Protein AF-W6JW56-F1 (afdb_monomer_lite)

InterPro domains:
  IPR003339 ABC/ECF transporter, transmembrane component [PF02361] (3-70)
  IPR003339 ABC/ECF transporter, transmembrane component [cd16914] (3-74)
  IPR051611 Energy-coupling factor transporter component [PTHR34857] (2-104)

Radius of gyration: 22.77 Å; chains: 1; bounding box: 56×24×55 Å

Foldseek 3Di:
DVVVVVVVVCVVVLVVVLVVVVVVCVVVVDDPPDPVCVVVVVVSVVVSVVVVVVVVVVVVVVCVVVPNPPDDPDPPPPVVPPVNVVVVVVVVVVVVVVVVVVVVVVD

Secondary structure (DSSP, 8-state):
-HHHHHHHHHHHHHHHHHHHHHHHHHHTT----SGGGHHHHHHH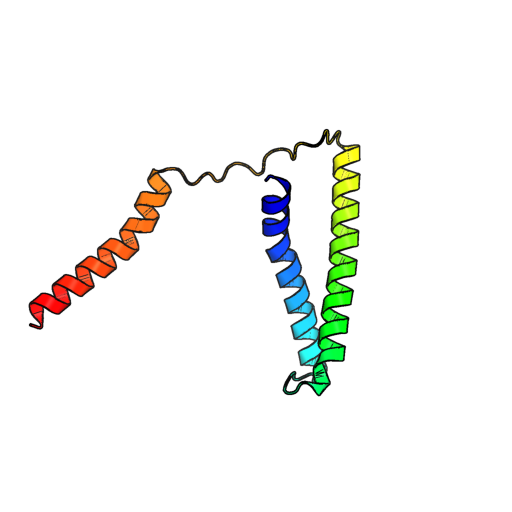HHHHHHHHHHHHHHHHHHHHHTT--S-----------HHHHHHHHHHHHHHHHHHHHHHHHH-

Sequence (107 aa):
MQIASFMVRYLEVVLGELDRMRVARASRGFTARSVRHWPVLAATIGALFIRSYERGERVHLAMLSRGYAGRLPFAAELTATRVQWVRALALPLIAAAGCVAAWMMAS

pLDDT: mean 81.44, std 11.75, range [51.22, 94.25]

Organism: NCBI:txid1193182

Structure (mmCIF, N/CA/C/O backbone):
data_AF-W6JW56-F1
#
_entry.id   AF-W6JW56-F1
#
loop_
_atom_site.group_PDB
_atom_site.id
_atom_site.type_symbol
_atom_site.label_atom_id
_atom_site.label_alt_id
_atom_site.label_comp_id
_atom_site.label_asym_id
_atom_site.label_entity_id
_atom_site.label_seq_id
_atom_site.pdbx_PDB_ins_code
_atom_site.Cartn_x
_atom_site.Cartn_y
_atom_site.Cartn_z
_atom_site.occupancy
_atom_site.B_iso_or_equiv
_atom_site.auth_seq_id
_atom_site.auth_comp_id
_atom_site.auth_asym_id
_atom_site.auth_atom_id
_atom_site.pdbx_PDB_model_num
ATOM 1 N N . MET A 1 1 ? 13.711 9.689 -12.299 1.00 52.25 1 MET A N 1
ATOM 2 C CA . MET A 1 1 ? 12.691 9.231 -11.325 1.00 52.25 1 MET A CA 1
ATOM 3 C C . MET A 1 1 ? 12.552 7.697 -11.347 1.00 52.25 1 MET A C 1
ATOM 5 O O . MET A 1 1 ? 11.538 7.193 -11.801 1.00 52.25 1 MET A O 1
ATOM 9 N N . GLN A 1 2 ? 13.557 6.928 -10.898 1.00 58.47 2 GLN A N 1
ATOM 10 C CA . GLN A 1 2 ? 13.499 5.443 -10.900 1.00 58.47 2 GLN A CA 1
ATOM 11 C C . GLN A 1 2 ? 12.856 4.849 -9.637 1.00 58.47 2 GLN A C 1
ATOM 13 O O . GLN A 1 2 ? 12.242 3.790 -9.688 1.00 58.47 2 GLN A O 1
ATOM 18 N N . ILE A 1 3 ? 12.967 5.537 -8.499 1.00 62.00 3 ILE A N 1
ATOM 19 C CA . ILE A 1 3 ? 12.408 5.056 -7.228 1.00 62.00 3 ILE A CA 1
ATOM 20 C C . ILE A 1 3 ? 10.873 5.130 -7.256 1.00 62.00 3 ILE A C 1
ATOM 22 O O . ILE A 1 3 ? 10.201 4.203 -6.820 1.00 62.00 3 ILE A O 1
ATOM 26 N N . ALA A 1 4 ? 10.304 6.184 -7.850 1.00 58.94 4 ALA A N 1
ATOM 27 C CA . ALA A 1 4 ? 8.855 6.363 -7.948 1.00 58.94 4 ALA A CA 1
ATOM 28 C C . ALA A 1 4 ? 8.157 5.242 -8.744 1.00 58.94 4 ALA A C 1
ATOM 30 O O . ALA A 1 4 ? 7.110 4.762 -8.322 1.00 58.94 4 ALA A O 1
ATOM 31 N N . SER A 1 5 ? 8.741 4.767 -9.852 1.00 65.00 5 SER A N 1
ATOM 32 C CA . SER A 1 5 ? 8.148 3.682 -10.652 1.00 65.00 5 SER A CA 1
ATOM 33 C C . SER A 1 5 ? 8.171 2.334 -9.926 1.00 65.00 5 SER A C 1
ATOM 35 O O . SER A 1 5 ? 7.208 1.571 -10.004 1.00 65.00 5 SER A O 1
ATOM 37 N N . PHE A 1 6 ? 9.223 2.059 -9.151 1.00 66.25 6 PHE A N 1
ATOM 38 C CA . PHE A 1 6 ? 9.262 0.905 -8.253 1.00 66.25 6 PHE A CA 1
ATOM 39 C C . PHE A 1 6 ? 8.174 0.986 -7.169 1.00 66.25 6 PHE A C 1
ATOM 41 O O . PHE A 1 6 ? 7.471 0.002 -6.931 1.00 66.25 6 PHE A O 1
ATOM 48 N N . MET A 1 7 ? 7.991 2.165 -6.561 1.00 71.25 7 MET A N 1
ATOM 49 C CA . MET A 1 7 ? 6.958 2.394 -5.542 1.00 71.25 7 MET A CA 1
ATOM 50 C C . MET A 1 7 ? 5.547 2.182 -6.106 1.00 71.25 7 MET A C 1
ATOM 52 O O . MET A 1 7 ? 4.718 1.566 -5.443 1.00 71.25 7 MET A O 1
ATOM 56 N N . VAL A 1 8 ? 5.293 2.593 -7.355 1.00 69.38 8 VAL A N 1
ATOM 57 C CA . VAL A 1 8 ? 4.014 2.341 -8.045 1.00 69.38 8 VAL A CA 1
ATOM 58 C C . VAL A 1 8 ? 3.769 0.844 -8.258 1.00 69.38 8 VAL A C 1
ATOM 60 O O . VAL A 1 8 ? 2.659 0.380 -8.023 1.00 69.38 8 VAL A O 1
ATOM 63 N N . ARG A 1 9 ? 4.787 0.045 -8.609 1.00 72.81 9 ARG A N 1
ATOM 64 C CA . ARG A 1 9 ? 4.618 -1.419 -8.729 1.00 72.81 9 ARG A CA 1
ATOM 65 C C . ARG A 1 9 ? 4.323 -2.089 -7.383 1.00 72.81 9 ARG A C 1
ATOM 67 O O . ARG A 1 9 ? 3.625 -3.094 -7.322 1.00 72.81 9 ARG A O 1
ATOM 74 N N . TYR A 1 10 ? 4.850 -1.532 -6.296 1.00 74.56 10 TYR A N 1
ATOM 75 C CA . TYR A 1 10 ? 4.539 -1.984 -4.939 1.00 74.56 10 TYR A CA 1
ATOM 76 C C . TYR A 1 10 ? 3.178 -1.500 -4.436 1.00 74.56 10 TYR A C 1
ATOM 78 O O . TYR A 1 10 ? 2.636 -2.096 -3.504 1.00 74.56 10 TYR A O 1
ATOM 86 N N . LEU A 1 11 ? 2.595 -0.478 -5.064 1.00 80.88 11 LEU A N 1
ATOM 87 C CA . LEU A 1 11 ? 1.291 0.048 -4.685 1.00 80.88 11 LEU A CA 1
ATOM 88 C C . LEU A 1 11 ? 0.201 -1.017 -4.810 1.00 80.88 11 LEU A C 1
ATOM 90 O O . LEU A 1 11 ? -0.609 -1.143 -3.903 1.00 80.88 11 LEU A O 1
ATOM 94 N N . GLU A 1 12 ? 0.220 -1.843 -5.858 1.00 82.31 12 GLU A N 1
ATOM 95 C CA . GLU A 1 12 ? -0.738 -2.950 -6.017 1.00 82.31 12 GLU A CA 1
ATOM 96 C C . GLU A 1 12 ? -0.665 -3.949 -4.855 1.00 82.31 12 GLU A C 1
ATOM 98 O O . GLU A 1 12 ? -1.685 -4.426 -4.356 1.00 82.31 12 GLU A O 1
ATOM 103 N N . VAL A 1 13 ? 0.544 -4.218 -4.358 1.00 85.38 13 VAL A N 1
ATOM 104 C CA . VAL A 1 13 ? 0.760 -5.105 -3.209 1.00 85.38 13 VAL A CA 1
ATOM 105 C C . VAL A 1 13 ? 0.193 -4.488 -1.930 1.00 85.38 13 VAL A C 1
ATOM 107 O O . VAL A 1 13 ? -0.484 -5.176 -1.163 1.00 85.38 13 VAL A O 1
ATOM 110 N N . VAL A 1 14 ? 0.442 -3.194 -1.715 1.00 86.69 14 VAL A N 1
ATOM 111 C CA . VAL A 1 14 ? -0.066 -2.434 -0.563 1.00 86.69 14 VAL A CA 1
ATOM 112 C C . VAL A 1 14 ? -1.592 -2.331 -0.609 1.00 86.69 14 VAL A C 1
ATOM 114 O O . VAL A 1 14 ? -2.251 -2.543 0.408 1.00 86.69 14 VAL A O 1
ATOM 117 N N . LEU A 1 15 ? -2.168 -2.077 -1.786 1.00 89.25 15 LEU A N 1
ATOM 118 C CA . LEU A 1 15 ? -3.614 -2.036 -2.001 1.00 89.25 15 LEU A CA 1
ATOM 119 C C . LEU A 1 15 ? -4.259 -3.398 -1.728 1.00 89.25 15 LEU A C 1
ATOM 121 O O . LEU A 1 15 ? -5.277 -3.458 -1.043 1.00 89.25 15 LEU A O 1
ATOM 125 N N . GLY A 1 16 ? -3.641 -4.494 -2.175 1.00 90.69 16 GLY A N 1
ATOM 126 C CA . GLY A 1 16 ? -4.112 -5.842 -1.856 1.00 90.69 16 GLY A CA 1
ATOM 127 C C . GLY A 1 16 ? -4.062 -6.159 -0.357 1.00 90.69 16 GLY A C 1
ATOM 128 O O . GLY A 1 16 ? -4.934 -6.850 0.165 1.00 90.69 16 GLY A O 1
ATOM 129 N N . GLU A 1 17 ? -3.070 -5.646 0.375 1.00 90.44 17 GLU A N 1
ATOM 130 C CA . GLU A 1 17 ? -3.010 -5.806 1.832 1.00 90.44 17 GLU A CA 1
ATOM 131 C C . GLU A 1 17 ? -4.056 -4.954 2.559 1.00 90.44 17 GLU A C 1
ATOM 133 O O . GLU A 1 17 ? -4.728 -5.449 3.468 1.00 90.44 17 GLU A O 1
ATOM 138 N N . LEU A 1 18 ? -4.264 -3.715 2.110 1.00 93.06 18 LEU A N 1
ATOM 139 C CA . LEU A 1 18 ? -5.339 -2.859 2.602 1.00 93.06 18 LEU A CA 1
ATOM 140 C C . LEU A 1 18 ? -6.712 -3.512 2.3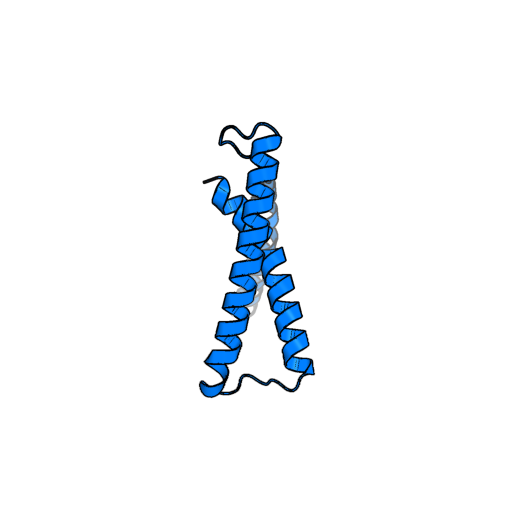98 1.00 93.06 18 LEU A C 1
ATOM 142 O O . LEU A 1 18 ? -7.552 -3.454 3.301 1.00 93.06 18 LEU A O 1
ATOM 146 N N . ASP A 1 19 ? -6.932 -4.156 1.251 1.00 93.75 19 ASP A N 1
ATOM 147 C CA . ASP A 1 19 ? -8.179 -4.858 0.958 1.00 93.75 19 ASP A CA 1
ATOM 148 C C . ASP A 1 19 ? -8.384 -6.064 1.887 1.00 93.75 19 ASP A C 1
ATOM 150 O O . ASP A 1 19 ? -9.424 -6.177 2.535 1.00 93.75 19 ASP A O 1
ATOM 154 N N . ARG A 1 20 ? -7.347 -6.883 2.117 1.00 92.75 20 ARG A N 1
ATOM 155 C CA . ARG A 1 20 ? -7.403 -7.964 3.124 1.00 92.75 20 ARG A CA 1
ATOM 156 C C . ARG A 1 20 ? -7.729 -7.439 4.524 1.00 92.75 20 ARG A C 1
ATOM 158 O O . ARG A 1 20 ? -8.557 -8.017 5.229 1.00 92.75 20 ARG A O 1
ATOM 165 N N . MET A 1 21 ? -7.121 -6.325 4.935 1.00 93.50 21 MET A N 1
ATOM 166 C CA . MET A 1 21 ? -7.423 -5.676 6.219 1.00 93.50 21 MET A CA 1
ATOM 167 C C . MET A 1 21 ? -8.846 -5.098 6.260 1.00 93.50 21 MET A C 1
ATOM 169 O O . MET A 1 21 ? -9.470 -5.050 7.324 1.00 93.50 21 MET A O 1
ATOM 173 N N . ARG A 1 22 ? -9.380 -4.631 5.127 1.00 91.56 22 ARG A N 1
ATOM 174 C CA . ARG A 1 22 ? -10.770 -4.175 4.996 1.00 91.56 22 ARG A CA 1
ATOM 175 C C . ARG A 1 22 ? -11.743 -5.341 5.139 1.00 91.56 22 ARG A C 1
ATOM 177 O O . ARG A 1 22 ? -12.649 -5.232 5.962 1.00 91.56 22 ARG A O 1
ATOM 184 N N . VAL A 1 23 ? -11.527 -6.442 4.419 1.00 93.81 23 VAL A N 1
ATOM 185 C CA . VAL A 1 23 ? -12.354 -7.657 4.503 1.00 93.81 23 VAL A CA 1
ATOM 186 C C . VAL A 1 23 ? -12.364 -8.194 5.932 1.00 93.81 23 VAL A C 1
ATOM 188 O O . VAL A 1 23 ? -13.432 -8.362 6.509 1.00 93.81 23 VAL A O 1
ATOM 191 N N . ALA A 1 24 ? -11.196 -8.337 6.566 1.00 92.81 24 ALA A N 1
ATOM 192 C CA . ALA A 1 24 ? -11.103 -8.805 7.950 1.00 92.81 24 ALA A CA 1
ATOM 193 C C . ALA A 1 24 ? -11.860 -7.909 8.949 1.00 92.81 24 ALA A C 1
ATOM 195 O O . ALA A 1 24 ? -12.445 -8.404 9.912 1.00 92.81 24 ALA A O 1
ATOM 196 N N . ARG A 1 25 ? -11.868 -6.584 8.738 1.00 90.56 25 ARG A N 1
ATOM 197 C CA . ARG A 1 25 ? -12.664 -5.657 9.560 1.00 90.56 25 ARG A CA 1
ATOM 198 C C . ARG A 1 25 ? -14.159 -5.812 9.296 1.00 90.56 25 ARG A C 1
ATOM 200 O O . ARG A 1 25 ? -14.921 -5.864 10.257 1.00 90.56 25 ARG A O 1
ATOM 207 N N . ALA A 1 26 ? -14.569 -5.929 8.035 1.00 91.75 26 ALA A N 1
ATOM 208 C CA . ALA A 1 26 ? -15.966 -6.156 7.675 1.00 91.75 26 ALA A CA 1
ATOM 209 C C . ALA A 1 26 ? -16.507 -7.456 8.302 1.00 91.75 26 ALA A C 1
ATOM 211 O O . ALA A 1 26 ? -17.588 -7.437 8.885 1.00 91.75 26 ALA A O 1
ATOM 212 N N . SER A 1 27 ? -15.719 -8.539 8.306 1.00 92.44 27 SER A N 1
ATOM 213 C CA . SER A 1 27 ? -16.073 -9.805 8.972 1.00 92.44 27 SER A CA 1
ATOM 214 C C . SER A 1 27 ? -16.266 -9.670 10.485 1.00 92.44 27 SER A C 1
ATOM 216 O O . SER A 1 27 ? -17.018 -10.434 11.077 1.00 92.44 27 SER A O 1
ATOM 218 N N . ARG A 1 28 ? -15.621 -8.687 11.126 1.00 90.88 28 ARG A N 1
ATOM 219 C CA . ARG A 1 28 ? -15.799 -8.371 12.555 1.00 90.88 28 ARG A CA 1
ATOM 220 C C . ARG A 1 28 ? -17.000 -7.449 12.821 1.00 90.88 28 ARG A C 1
ATOM 222 O O . ARG A 1 28 ? -17.116 -6.907 13.914 1.00 90.88 28 ARG A O 1
ATOM 229 N N . GLY A 1 29 ? -17.867 -7.229 11.829 1.00 88.75 29 GLY A N 1
ATOM 230 C CA . GLY A 1 29 ? -19.052 -6.372 11.941 1.00 88.75 29 GLY A CA 1
ATOM 231 C C . GLY A 1 29 ? -18.766 -4.873 11.810 1.00 88.75 29 GLY A C 1
ATOM 232 O O . GLY A 1 29 ? -19.627 -4.048 12.114 1.00 88.75 29 GLY A O 1
ATOM 233 N N . PHE A 1 30 ? -17.567 -4.481 11.367 1.00 86.25 30 PHE A N 1
ATOM 234 C CA . PHE A 1 30 ? -17.225 -3.069 11.214 1.00 86.25 30 PHE A CA 1
ATOM 235 C C . PHE A 1 30 ? -17.815 -2.484 9.922 1.00 86.25 30 PHE A C 1
ATOM 237 O O . PHE A 1 30 ? -17.408 -2.847 8.819 1.00 86.25 30 PHE A O 1
ATOM 244 N N . THR A 1 31 ? -18.714 -1.506 10.061 1.00 81.56 31 THR A N 1
ATOM 245 C CA . THR A 1 31 ? -19.222 -0.685 8.949 1.00 81.56 31 THR A CA 1
ATOM 246 C C . THR A 1 31 ? -18.806 0.771 9.143 1.00 81.56 31 THR A C 1
ATOM 248 O O . THR A 1 31 ? -19.222 1.395 10.118 1.00 81.56 31 THR A O 1
ATOM 251 N N . ALA A 1 32 ? -18.026 1.342 8.225 1.00 76.12 32 ALA A N 1
ATOM 252 C CA . ALA A 1 32 ? -17.635 2.750 8.293 1.00 76.12 32 ALA A CA 1
ATOM 253 C C . ALA A 1 32 ? -18.781 3.654 7.798 1.00 76.12 32 ALA A C 1
ATOM 255 O O . ALA A 1 32 ? -18.849 3.972 6.616 1.00 76.12 32 ALA A O 1
ATOM 256 N N . ARG A 1 33 ? -19.703 4.037 8.692 1.00 79.62 33 ARG A N 1
ATOM 257 C CA . ARG A 1 33 ? -20.868 4.888 8.352 1.00 79.62 33 ARG A CA 1
ATOM 258 C C . ARG A 1 33 ? -20.785 6.334 8.859 1.00 79.62 33 ARG A C 1
ATOM 260 O O . ARG A 1 33 ? -21.634 7.145 8.524 1.00 79.62 33 ARG A O 1
ATOM 267 N N . SER A 1 34 ? -19.790 6.663 9.679 1.00 84.56 34 SER A N 1
ATOM 268 C CA . SER A 1 34 ? -19.690 7.938 10.400 1.00 84.56 34 SER A CA 1
ATOM 269 C C . SER A 1 34 ? -18.239 8.291 10.746 1.00 84.56 34 SER A C 1
ATOM 271 O O . SER A 1 34 ? -17.380 7.413 10.861 1.00 84.56 34 SER A O 1
ATOM 273 N N . VAL A 1 35 ? -17.988 9.581 10.985 1.00 86.69 35 VAL A N 1
ATOM 274 C CA . VAL A 1 35 ? -16.727 10.152 11.496 1.00 86.69 35 VAL A CA 1
ATOM 275 C C . VAL A 1 35 ? -16.235 9.475 12.779 1.00 86.69 35 VAL A C 1
ATOM 277 O O . VAL A 1 35 ? -15.032 9.375 13.001 1.00 86.69 35 VAL A O 1
ATOM 280 N N . ARG A 1 36 ? -17.137 8.893 13.581 1.00 85.75 36 ARG A N 1
ATOM 281 C CA . ARG A 1 36 ? -16.784 8.120 14.788 1.00 85.75 36 ARG A CA 1
ATOM 282 C C . ARG A 1 36 ? -15.876 6.913 14.505 1.00 85.75 36 ARG A C 1
ATOM 284 O O . ARG A 1 36 ? -15.217 6.413 15.410 1.00 85.75 36 ARG A O 1
ATOM 291 N N . HIS A 1 37 ? -15.816 6.449 13.257 1.00 87.44 37 HIS A N 1
ATOM 292 C CA . HIS A 1 37 ? -14.979 5.322 12.842 1.00 87.44 37 HIS A CA 1
ATOM 293 C C . HIS A 1 37 ? -13.573 5.724 12.369 1.00 87.44 37 HIS A C 1
ATOM 295 O O . HIS A 1 37 ? -12.752 4.843 12.103 1.00 87.44 37 HIS A O 1
ATOM 301 N N . TRP A 1 38 ? -13.266 7.023 12.282 1.00 90.69 38 TRP A N 1
ATOM 302 C CA . TRP A 1 38 ? -11.953 7.522 11.859 1.00 90.69 38 TRP A CA 1
ATOM 303 C C . TRP A 1 38 ? -10.773 6.966 12.667 1.00 90.69 38 TRP A C 1
ATOM 305 O O . TRP A 1 38 ? -9.790 6.593 12.029 1.00 90.69 38 TRP A O 1
ATOM 315 N N . PRO A 1 39 ? -10.844 6.797 14.004 1.00 91.81 39 PRO A N 1
ATOM 316 C CA . PRO A 1 39 ? -9.737 6.208 14.762 1.00 91.81 39 PRO A CA 1
ATOM 317 C C . PRO A 1 39 ? -9.365 4.793 14.291 1.00 91.81 39 PRO A C 1
ATOM 319 O O . PRO A 1 39 ? -8.191 4.448 14.193 1.00 91.81 39 PRO A O 1
ATOM 322 N N . VAL A 1 40 ? -10.359 3.981 13.916 1.00 89.06 40 VAL A N 1
ATOM 323 C CA . VAL A 1 40 ? -10.143 2.611 13.416 1.00 89.06 40 VAL A CA 1
ATOM 324 C C . VAL A 1 40 ? -9.524 2.621 12.017 1.00 89.06 40 VAL A C 1
ATOM 326 O O . VAL A 1 40 ? -8.675 1.785 11.690 1.00 89.06 40 VAL A O 1
ATOM 329 N N . LEU A 1 41 ? -9.933 3.573 11.175 1.00 90.06 41 LEU A N 1
ATOM 330 C CA . LEU A 1 41 ? -9.327 3.776 9.861 1.00 90.06 41 LEU A CA 1
ATOM 331 C C . LEU A 1 41 ? -7.876 4.253 9.999 1.00 90.06 41 LEU A C 1
ATOM 333 O O . LEU A 1 41 ? -6.996 3.673 9.367 1.00 90.06 41 LEU A O 1
ATOM 337 N N . ALA A 1 42 ? -7.617 5.220 10.880 1.00 91.00 42 ALA A N 1
ATOM 338 C CA . ALA A 1 42 ? -6.282 5.728 11.173 1.00 91.00 42 ALA A CA 1
ATOM 339 C C . ALA A 1 42 ? -5.352 4.621 11.690 1.00 91.00 42 ALA A C 1
ATOM 341 O O . ALA A 1 42 ? -4.244 4.474 11.184 1.00 91.00 42 ALA A O 1
ATOM 342 N N . ALA A 1 43 ? -5.824 3.766 12.604 1.00 91.38 43 ALA A N 1
ATOM 343 C CA . ALA A 1 43 ? -5.057 2.613 13.082 1.00 91.38 43 ALA A CA 1
ATOM 344 C C . ALA A 1 43 ? -4.704 1.628 11.953 1.00 91.38 43 ALA A C 1
ATOM 346 O O . ALA A 1 43 ? -3.609 1.072 11.919 1.00 91.38 43 ALA A O 1
ATOM 347 N N . THR A 1 44 ? -5.613 1.438 10.994 1.00 92.00 44 THR A N 1
ATOM 348 C CA . THR A 1 44 ? -5.362 0.580 9.824 1.00 92.00 44 THR A CA 1
ATOM 349 C C . THR A 1 44 ? -4.296 1.187 8.917 1.00 92.00 44 THR A C 1
ATOM 351 O O . THR A 1 44 ? -3.395 0.477 8.481 1.00 92.00 44 THR A O 1
ATOM 354 N N . ILE A 1 45 ? -4.377 2.493 8.661 1.00 93.00 45 ILE A N 1
ATOM 355 C CA . ILE A 1 45 ? -3.384 3.218 7.862 1.00 93.00 45 ILE A CA 1
ATOM 356 C C . ILE A 1 45 ? -2.015 3.170 8.551 1.00 93.00 45 ILE A C 1
ATOM 358 O O . ILE A 1 45 ? -1.025 2.860 7.897 1.00 93.00 45 ILE A O 1
ATOM 362 N N . GLY A 1 46 ? -1.959 3.393 9.867 1.00 94.25 46 GLY A N 1
ATOM 363 C CA . GLY A 1 46 ? -0.720 3.312 10.643 1.00 94.25 46 GLY A CA 1
ATOM 364 C C . GLY A 1 46 ? -0.084 1.922 10.591 1.00 94.25 46 GLY A C 1
ATOM 365 O O . GLY A 1 46 ? 1.103 1.794 10.302 1.00 94.25 46 GLY A O 1
ATOM 366 N N . ALA A 1 47 ? -0.878 0.865 10.778 1.00 92.81 47 ALA A N 1
ATOM 367 C CA . ALA A 1 47 ? -0.386 -0.508 10.670 1.00 92.81 47 ALA A CA 1
ATOM 368 C C . ALA A 1 47 ? 0.133 -0.838 9.258 1.00 92.81 47 ALA A C 1
ATOM 370 O O . ALA A 1 47 ? 1.168 -1.489 9.116 1.00 92.81 47 ALA A O 1
ATOM 371 N N . LEU A 1 48 ? -0.559 -0.372 8.214 1.00 91.56 48 LEU A N 1
ATOM 372 C CA . LEU A 1 48 ? -0.127 -0.547 6.828 1.00 91.56 48 LEU A CA 1
ATOM 373 C C . LEU A 1 48 ? 1.181 0.205 6.541 1.00 91.56 48 LEU A C 1
ATOM 375 O O . LEU A 1 48 ? 2.058 -0.332 5.864 1.00 91.56 48 LEU A O 1
ATOM 379 N N . PHE A 1 49 ? 1.322 1.423 7.072 1.00 90.75 49 PHE A N 1
ATOM 380 C CA . PHE A 1 49 ? 2.520 2.246 6.925 1.00 90.75 49 PHE A CA 1
ATOM 381 C C . PHE A 1 49 ? 3.749 1.557 7.521 1.00 90.75 49 PHE A C 1
ATOM 383 O O . PHE A 1 49 ? 4.743 1.393 6.817 1.00 90.75 49 PHE A O 1
ATOM 390 N N . ILE A 1 50 ? 3.654 1.074 8.765 1.00 93.00 50 ILE A N 1
ATOM 391 C CA . ILE A 1 50 ? 4.756 0.378 9.448 1.00 93.00 50 ILE A CA 1
ATOM 392 C C . ILE A 1 50 ? 5.203 -0.847 8.639 1.00 93.00 50 ILE A C 1
ATOM 394 O O . ILE A 1 50 ? 6.372 -0.958 8.279 1.00 93.00 50 ILE A O 1
ATOM 398 N N . ARG A 1 51 ? 4.264 -1.722 8.252 1.00 89.38 51 ARG A N 1
ATOM 399 C CA . ARG A 1 51 ? 4.582 -2.934 7.470 1.00 89.38 51 ARG A CA 1
ATOM 400 C C . ARG A 1 51 ? 5.221 -2.621 6.121 1.00 89.38 51 ARG A C 1
ATOM 402 O O . ARG A 1 51 ? 6.130 -3.326 5.680 1.00 89.38 51 ARG A O 1
ATOM 409 N N . SER A 1 52 ? 4.726 -1.581 5.450 1.00 86.75 52 SER A N 1
ATOM 410 C CA . SER A 1 52 ? 5.246 -1.156 4.149 1.00 86.75 52 SER A CA 1
ATOM 411 C C . SER A 1 52 ? 6.652 -0.574 4.280 1.00 86.75 52 SER A C 1
ATOM 413 O O . SER A 1 52 ? 7.510 -0.885 3.454 1.00 86.75 52 SER A O 1
ATOM 415 N N . TYR A 1 53 ? 6.905 0.203 5.337 1.00 88.81 53 TYR A N 1
ATOM 416 C CA . TYR A 1 53 ? 8.220 0.753 5.655 1.00 88.81 53 TYR A CA 1
ATOM 417 C C . TYR A 1 53 ? 9.234 -0.357 5.958 1.00 88.81 53 TYR A C 1
ATOM 419 O O . TYR A 1 53 ? 10.248 -0.453 5.273 1.00 88.81 53 TYR A O 1
ATOM 427 N N . GLU A 1 54 ? 8.917 -1.270 6.880 1.00 91.19 54 GLU A N 1
ATOM 428 C CA . GLU A 1 54 ? 9.786 -2.403 7.241 1.00 91.19 54 GLU A CA 1
ATOM 429 C C . GLU A 1 54 ? 10.097 -3.307 6.040 1.00 91.19 54 GLU A C 1
ATOM 431 O O . GLU A 1 54 ? 11.188 -3.870 5.912 1.00 91.19 54 GLU A O 1
ATOM 436 N N . ARG A 1 55 ? 9.126 -3.496 5.137 1.00 87.69 55 ARG A N 1
ATOM 437 C CA . ARG A 1 55 ? 9.350 -4.236 3.891 1.00 87.69 55 ARG A CA 1
ATOM 438 C C . ARG A 1 55 ? 10.251 -3.460 2.934 1.00 87.69 55 ARG A C 1
ATOM 440 O O . ARG A 1 55 ? 11.132 -4.071 2.332 1.00 87.69 55 ARG A O 1
ATOM 447 N N . GLY A 1 56 ? 10.031 -2.156 2.786 1.00 84.56 56 GLY A N 1
ATOM 448 C CA . GLY A 1 56 ? 10.853 -1.278 1.955 1.00 84.56 56 GLY A CA 1
ATOM 449 C C . GLY A 1 56 ? 12.307 -1.251 2.418 1.00 84.56 56 GLY A C 1
ATOM 450 O O . GLY A 1 56 ? 13.209 -1.424 1.603 1.00 84.56 56 GLY A O 1
ATOM 451 N N . GLU A 1 57 ? 12.528 -1.146 3.726 1.00 87.00 57 GLU A N 1
ATOM 452 C CA . GLU A 1 57 ? 13.849 -1.197 4.349 1.00 87.00 57 GLU A CA 1
ATOM 453 C C . GLU A 1 57 ? 14.540 -2.541 4.098 1.00 87.00 57 GLU A C 1
ATOM 455 O O . GLU A 1 57 ? 15.665 -2.569 3.605 1.00 87.00 57 GLU A O 1
ATOM 460 N N . ARG A 1 58 ? 13.848 -3.670 4.309 1.00 89.88 58 ARG A N 1
ATOM 461 C CA . ARG A 1 58 ? 14.409 -5.001 4.005 1.00 89.88 58 ARG A CA 1
ATOM 462 C C . ARG A 1 58 ? 14.797 -5.161 2.539 1.00 89.88 58 ARG A C 1
ATOM 464 O O . ARG A 1 58 ? 15.833 -5.753 2.241 1.00 89.88 58 ARG A O 1
ATOM 471 N N . VAL A 1 59 ? 13.985 -4.640 1.620 1.00 86.06 59 VAL A N 1
ATOM 472 C CA . VAL A 1 59 ? 14.322 -4.650 0.191 1.00 86.06 59 VAL A CA 1
ATOM 473 C C . VAL A 1 59 ? 15.524 -3.753 -0.082 1.00 86.06 59 VAL A C 1
ATOM 475 O O . VAL A 1 59 ? 16.428 -4.174 -0.795 1.00 86.06 59 VAL A O 1
ATOM 478 N N . HIS A 1 60 ? 15.576 -2.559 0.507 1.00 85.00 60 HIS A N 1
ATOM 479 C CA . HIS A 1 60 ? 16.696 -1.640 0.344 1.00 85.00 60 HIS A CA 1
ATOM 480 C C . HIS A 1 60 ? 18.014 -2.246 0.845 1.00 85.00 60 HIS A C 1
ATOM 482 O O . HIS A 1 60 ? 19.011 -2.229 0.127 1.00 85.00 60 HIS A O 1
ATOM 488 N N . LEU A 1 61 ? 18.008 -2.879 2.018 1.00 89.31 61 LEU A N 1
ATOM 489 C CA . LEU A 1 61 ? 19.170 -3.586 2.557 1.00 89.31 61 LEU A CA 1
ATOM 490 C C . LEU A 1 61 ? 19.592 -4.765 1.663 1.00 89.31 61 LEU A C 1
ATOM 492 O O . LEU A 1 61 ? 20.781 -4.954 1.408 1.00 89.31 61 LEU A O 1
ATOM 496 N N . ALA A 1 62 ? 18.634 -5.520 1.115 1.00 87.75 62 ALA A N 1
ATOM 497 C CA . ALA A 1 62 ? 18.918 -6.583 0.148 1.00 87.75 62 ALA A CA 1
ATOM 498 C C . ALA A 1 62 ? 19.451 -6.050 -1.195 1.00 87.75 62 ALA A C 1
ATOM 500 O O . ALA A 1 62 ? 20.189 -6.742 -1.895 1.00 87.75 62 ALA A O 1
ATOM 501 N N . MET A 1 63 ? 19.078 -4.830 -1.581 1.00 85.88 63 MET A N 1
ATOM 502 C CA . MET A 1 63 ? 19.660 -4.157 -2.738 1.00 85.88 63 MET A CA 1
ATOM 503 C C . MET A 1 63 ? 21.115 -3.785 -2.447 1.00 85.88 63 MET A C 1
ATOM 505 O O . MET A 1 63 ? 21.986 -4.097 -3.259 1.00 85.88 63 MET A O 1
ATOM 509 N N . LEU A 1 64 ? 21.395 -3.190 -1.282 1.00 87.94 64 LEU A N 1
ATOM 510 C CA . LEU A 1 64 ? 22.757 -2.839 -0.867 1.00 87.94 64 LEU A CA 1
ATOM 511 C C . LEU A 1 64 ? 23.682 -4.064 -0.854 1.00 87.94 64 LEU A C 1
ATOM 513 O O . LEU A 1 64 ? 24.770 -3.997 -1.422 1.00 87.94 64 LEU A O 1
ATOM 517 N N . SER A 1 65 ? 23.235 -5.208 -0.320 1.00 87.19 65 SER A N 1
ATOM 518 C CA . SER A 1 65 ? 24.046 -6.440 -0.297 1.00 87.19 65 SER A CA 1
ATOM 519 C C . SER A 1 65 ? 24.336 -7.025 -1.684 1.00 87.19 65 SER A C 1
ATOM 521 O O . SER A 1 65 ? 25.335 -7.716 -1.863 1.00 87.19 65 SER A O 1
ATOM 523 N N . ARG A 1 66 ? 23.503 -6.723 -2.687 1.00 85.69 66 ARG A N 1
ATOM 524 C CA . ARG A 1 66 ? 23.692 -7.128 -4.091 1.00 85.69 66 ARG A CA 1
ATOM 525 C C . ARG A 1 66 ? 24.515 -6.125 -4.910 1.00 85.69 66 ARG A C 1
ATOM 527 O O . ARG A 1 66 ? 24.586 -6.262 -6.128 1.00 85.69 66 ARG A O 1
ATOM 534 N N . GLY A 1 67 ? 25.125 -5.125 -4.268 1.00 84.31 67 GLY A N 1
ATOM 535 C CA . GLY A 1 67 ? 25.965 -4.123 -4.933 1.00 84.31 67 GLY A CA 1
ATOM 536 C C . GLY A 1 67 ? 25.188 -2.933 -5.502 1.00 84.31 67 GLY A C 1
ATOM 537 O O . GLY A 1 67 ? 25.611 -2.333 -6.489 1.00 84.31 67 GLY A O 1
ATOM 538 N N . TYR A 1 68 ? 24.038 -2.584 -4.916 1.00 77.31 68 TYR A N 1
ATOM 539 C CA . TYR A 1 68 ? 23.268 -1.414 -5.338 1.00 77.31 68 TYR A CA 1
ATOM 540 C C . TYR A 1 68 ? 24.063 -0.109 -5.175 1.00 77.31 68 TYR A C 1
ATOM 542 O O . TYR A 1 68 ? 24.187 0.428 -4.079 1.00 77.31 68 TYR A O 1
ATOM 550 N N . ALA A 1 69 ? 24.538 0.440 -6.294 1.00 75.06 69 ALA A N 1
ATOM 551 C CA . ALA A 1 69 ? 25.291 1.697 -6.373 1.00 75.06 69 ALA A CA 1
ATOM 552 C C . ALA A 1 69 ? 24.397 2.923 -6.677 1.00 75.06 69 ALA A C 1
ATOM 554 O O . ALA A 1 69 ? 24.809 3.852 -7.369 1.00 75.06 69 ALA A O 1
ATOM 555 N N . GLY A 1 70 ? 23.134 2.907 -6.231 1.00 69.31 70 GLY A N 1
ATOM 556 C CA . GLY A 1 70 ? 22.186 4.011 -6.453 1.00 69.31 70 GLY A CA 1
ATOM 557 C C . GLY A 1 70 ? 21.438 3.984 -7.792 1.00 69.31 70 GLY A C 1
ATOM 558 O O . GLY A 1 70 ? 20.666 4.899 -8.074 1.00 69.31 70 GLY A O 1
ATOM 559 N N . ARG A 1 71 ? 21.620 2.940 -8.612 1.00 64.50 71 ARG A N 1
ATOM 560 C CA . ARG A 1 71 ? 20.825 2.699 -9.830 1.00 64.50 71 ARG A CA 1
ATOM 561 C C . ARG A 1 71 ? 20.030 1.415 -9.667 1.00 64.50 71 ARG A C 1
ATOM 563 O O . ARG A 1 71 ? 20.605 0.355 -9.429 1.00 64.50 71 ARG A O 1
ATOM 570 N N . LEU A 1 72 ? 18.706 1.510 -9.768 1.00 60.88 72 LEU A N 1
ATOM 571 C CA . LEU A 1 72 ? 17.838 0.333 -9.744 1.00 60.88 72 LEU A CA 1
ATOM 572 C C . LEU A 1 72 ? 18.106 -0.462 -11.030 1.00 60.88 72 LEU A C 1
ATOM 574 O O . LEU A 1 72 ? 18.007 0.133 -12.107 1.00 60.88 72 LEU A O 1
ATOM 578 N N . PRO A 1 73 ? 18.462 -1.763 -10.958 1.00 58.16 73 PRO A N 1
ATOM 579 C CA . PRO A 1 73 ? 18.600 -2.581 -12.151 1.00 58.16 73 PRO A CA 1
ATOM 580 C C . PRO A 1 73 ? 17.225 -2.645 -12.808 1.00 58.16 73 PRO A C 1
ATOM 582 O O . PRO A 1 73 ? 16.287 -3.205 -12.245 1.00 58.16 73 PRO A O 1
ATOM 585 N N . PHE A 1 74 ? 17.128 -1.939 -13.934 1.00 55.78 74 PHE A N 1
ATOM 586 C CA . PHE A 1 74 ? 16.059 -1.912 -14.920 1.00 55.78 74 PHE A CA 1
ATOM 587 C C . PHE A 1 74 ? 14.761 -2.605 -14.480 1.00 55.78 74 PHE A C 1
ATOM 589 O O . PHE A 1 74 ? 14.606 -3.823 -14.579 1.00 55.78 74 PHE A O 1
ATOM 596 N N . ALA A 1 75 ? 13.758 -1.801 -14.108 1.00 53.00 75 ALA A N 1
ATOM 597 C CA . ALA A 1 75 ? 12.410 -2.144 -14.533 1.00 53.00 75 ALA A CA 1
ATOM 598 C C . ALA A 1 75 ? 12.515 -2.248 -16.053 1.00 53.00 75 ALA A C 1
ATOM 600 O O . ALA A 1 75 ? 12.768 -1.227 -16.690 1.00 53.00 75 ALA A O 1
ATOM 601 N N . ALA A 1 76 ? 12.474 -3.472 -16.591 1.00 51.22 76 ALA A N 1
ATOM 602 C CA . ALA A 1 76 ? 12.425 -3.703 -18.024 1.00 51.22 76 ALA A CA 1
ATOM 603 C C . ALA A 1 76 ? 11.486 -2.652 -18.601 1.00 51.22 76 ALA A C 1
ATOM 605 O O . ALA A 1 76 ? 10.346 -2.530 -18.141 1.00 51.22 76 ALA A O 1
ATOM 606 N N . GLU A 1 77 ? 12.030 -1.808 -19.472 1.00 52.28 77 GLU A N 1
ATOM 607 C CA . GLU A 1 77 ? 11.281 -0.746 -20.099 1.00 52.28 77 GLU A CA 1
ATOM 608 C C . GLU A 1 77 ? 10.130 -1.410 -20.848 1.00 52.28 77 GLU A C 1
ATOM 610 O O . GLU A 1 77 ? 10.261 -1.851 -21.982 1.00 52.28 77 GLU A O 1
ATOM 615 N N . LEU A 1 78 ? 8.962 -1.467 -20.217 1.00 53.88 78 LEU A N 1
ATOM 616 C CA . LEU A 1 78 ? 7.701 -1.499 -20.932 1.00 53.88 78 LEU A CA 1
ATOM 617 C C . LEU A 1 78 ? 7.483 -0.081 -21.478 1.00 53.88 78 LEU A C 1
ATOM 619 O O . LEU A 1 78 ? 6.476 0.564 -21.196 1.00 53.88 78 LEU A O 1
ATOM 623 N N . THR A 1 79 ? 8.471 0.463 -22.194 1.00 58.09 79 THR A N 1
ATOM 624 C CA . THR A 1 79 ? 8.278 1.631 -23.036 1.00 58.09 79 THR A CA 1
ATOM 625 C C . THR A 1 79 ? 7.336 1.157 -24.122 1.00 58.09 79 THR A C 1
ATOM 627 O O . THR A 1 79 ? 7.715 0.421 -25.032 1.00 58.09 79 THR A O 1
ATOM 630 N N . ALA A 1 80 ? 6.058 1.501 -23.958 1.00 59.47 80 ALA A N 1
ATOM 631 C CA . ALA A 1 80 ? 5.039 1.158 -24.925 1.00 59.47 80 ALA A CA 1
ATOM 632 C C . ALA A 1 80 ? 5.504 1.684 -26.286 1.00 59.47 80 ALA A C 1
ATOM 634 O O . ALA A 1 80 ? 5.607 2.896 -26.503 1.00 59.47 80 ALA A O 1
ATOM 635 N N . THR A 1 81 ? 5.870 0.763 -27.175 1.00 69.88 81 THR A N 1
ATOM 636 C CA . THR A 1 81 ? 6.395 1.102 -28.495 1.00 69.88 81 THR A CA 1
ATOM 637 C C . THR A 1 81 ? 5.328 1.919 -29.215 1.00 69.88 81 THR A C 1
ATOM 639 O O . THR A 1 81 ? 4.136 1.714 -28.997 1.00 69.88 81 THR A O 1
ATOM 642 N N . ARG A 1 82 ? 5.717 2.848 -30.093 1.00 65.94 82 ARG A N 1
ATOM 643 C CA . ARG A 1 82 ? 4.786 3.728 -30.833 1.00 65.94 82 ARG A CA 1
ATOM 644 C C . ARG A 1 82 ? 3.605 2.960 -31.467 1.00 65.94 82 ARG A C 1
ATOM 646 O O . ARG A 1 82 ? 2.487 3.455 -31.510 1.00 65.94 82 ARG A O 1
ATOM 653 N N . VAL A 1 83 ? 3.839 1.705 -31.857 1.00 72.88 83 VAL A N 1
ATOM 654 C CA . VAL A 1 83 ? 2.838 0.750 -32.364 1.00 72.88 83 VAL A CA 1
ATOM 655 C C . VAL A 1 83 ? 1.782 0.344 -31.320 1.00 72.88 83 VAL A C 1
ATOM 657 O O . VAL A 1 83 ? 0.611 0.207 -31.661 1.00 72.88 83 VAL A O 1
ATOM 660 N N . GLN A 1 84 ? 2.154 0.162 -30.051 1.00 77.38 84 GLN A N 1
ATOM 661 C CA . GLN A 1 84 ? 1.217 -0.158 -28.966 1.00 77.38 84 GLN A CA 1
ATOM 662 C C . GLN A 1 84 ? 0.285 1.019 -28.659 1.00 77.38 84 GLN A C 1
ATOM 664 O O . 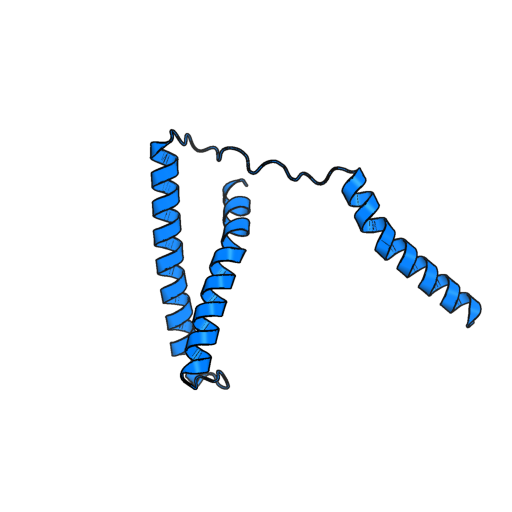GLN A 1 84 ? -0.902 0.798 -28.432 1.00 77.38 84 GLN A O 1
ATOM 669 N N . TRP A 1 85 ? 0.778 2.257 -28.754 1.00 79.62 85 TRP A N 1
ATOM 670 C CA . TRP A 1 85 ? -0.058 3.457 -28.641 1.00 79.62 85 TRP A CA 1
ATOM 671 C C . TRP A 1 85 ? -1.079 3.565 -29.770 1.00 79.62 85 TRP A C 1
ATOM 673 O O . TRP A 1 85 ? -2.256 3.801 -29.511 1.00 79.62 85 TRP A O 1
ATOM 683 N N . VAL A 1 86 ? -0.652 3.325 -31.014 1.00 81.44 86 VAL A N 1
ATOM 684 C CA . VAL A 1 86 ? -1.557 3.327 -32.174 1.00 81.44 86 VAL A CA 1
ATOM 685 C C . VAL A 1 86 ? -2.633 2.248 -32.033 1.00 81.44 86 VAL A C 1
ATOM 687 O O . VAL A 1 86 ? -3.806 2.515 -32.278 1.00 81.44 86 VAL A O 1
ATOM 690 N N . ARG A 1 87 ? -2.269 1.046 -31.567 1.00 79.31 87 ARG A N 1
ATOM 691 C CA . ARG A 1 87 ? -3.236 -0.037 -31.318 1.00 79.31 87 ARG A CA 1
ATOM 692 C C . ARG A 1 87 ? -4.222 0.298 -30.198 1.00 79.31 87 ARG A C 1
ATOM 694 O O . ARG A 1 87 ? -5.405 0.013 -30.345 1.00 79.31 87 ARG A O 1
ATOM 701 N N . ALA A 1 88 ? -3.763 0.923 -29.116 1.00 80.88 88 ALA A N 1
ATOM 702 C CA . ALA A 1 88 ? -4.633 1.350 -28.021 1.00 80.88 88 ALA 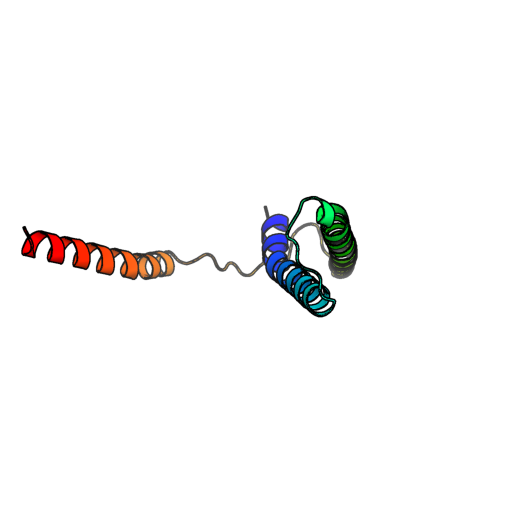A CA 1
ATOM 703 C C . ALA A 1 88 ? -5.616 2.456 -28.449 1.00 80.88 88 ALA A C 1
ATOM 705 O O . ALA A 1 88 ? -6.756 2.459 -27.997 1.00 80.88 88 ALA A O 1
ATOM 706 N N . LEU A 1 89 ? -5.199 3.359 -29.345 1.00 83.44 89 LEU A N 1
ATOM 707 C CA . LEU A 1 89 ? -6.037 4.441 -29.880 1.00 83.44 89 LEU A CA 1
ATOM 708 C C . LEU A 1 89 ? -7.015 3.991 -30.971 1.00 83.44 89 LEU A C 1
ATOM 710 O O . LEU A 1 89 ? -8.038 4.642 -31.169 1.00 83.44 89 LEU A O 1
ATOM 714 N N . ALA A 1 90 ? -6.751 2.875 -31.653 1.00 86.44 90 ALA A N 1
ATOM 715 C CA . ALA A 1 90 ? -7.625 2.379 -32.714 1.00 86.44 90 ALA A CA 1
ATOM 716 C C . ALA A 1 90 ? -9.038 2.039 -32.203 1.00 86.44 90 ALA A C 1
ATOM 718 O O . ALA A 1 90 ? -10.022 2.411 -32.836 1.00 86.44 90 ALA A O 1
ATOM 719 N N . LEU A 1 91 ? -9.151 1.393 -31.037 1.00 80.94 91 LEU A N 1
ATOM 720 C CA . LEU A 1 91 ? -10.440 1.033 -30.429 1.00 80.94 91 LEU A CA 1
ATOM 721 C C . LEU A 1 91 ? -11.352 2.242 -30.136 1.00 80.94 91 LEU A C 1
ATOM 723 O O . LEU A 1 91 ? -12.484 2.247 -30.623 1.00 80.94 91 LEU A O 1
ATOM 727 N N . PRO A 1 92 ? -10.910 3.275 -29.390 1.00 86.38 92 PRO A N 1
ATOM 728 C CA . PRO A 1 92 ? -11.742 4.446 -29.128 1.00 86.38 92 PRO A CA 1
ATOM 729 C C . PRO A 1 92 ? -12.031 5.267 -30.392 1.00 86.38 92 PRO A C 1
ATOM 731 O O . PRO A 1 92 ? -13.114 5.833 -30.494 1.00 86.38 92 PRO A O 1
ATOM 734 N N . LEU A 1 93 ? -11.123 5.299 -31.377 1.00 87.06 93 LEU A N 1
ATOM 735 C CA . LEU A 1 93 ? -11.364 5.994 -32.648 1.00 87.06 93 LEU A CA 1
ATOM 736 C C . LEU A 1 93 ? -12.442 5.312 -33.496 1.00 87.06 93 LEU A C 1
ATOM 738 O O . LEU A 1 93 ? -13.303 5.996 -34.040 1.00 87.06 93 LEU A O 1
ATOM 742 N N . ILE A 1 94 ? -12.433 3.978 -33.578 1.00 87.94 94 ILE A N 1
ATOM 743 C CA . ILE A 1 94 ? -13.472 3.220 -34.292 1.00 87.94 94 ILE A CA 1
ATOM 744 C C . ILE A 1 94 ? -14.826 3.395 -33.597 1.00 87.94 94 ILE A C 1
ATOM 746 O O . ILE A 1 94 ? -15.832 3.633 -34.265 1.00 87.94 94 ILE A O 1
ATOM 750 N N . ALA A 1 95 ? -14.851 3.341 -32.262 1.00 87.56 95 ALA A N 1
ATOM 751 C CA . ALA A 1 95 ? -16.069 3.577 -31.491 1.00 87.56 95 ALA A CA 1
ATOM 752 C C . ALA A 1 95 ? -16.617 5.000 -31.702 1.00 87.56 95 ALA A C 1
ATOM 754 O O . ALA A 1 95 ? -17.806 5.171 -31.962 1.00 87.56 95 ALA A O 1
ATOM 755 N N . ALA A 1 96 ? -15.751 6.018 -31.661 1.00 88.12 96 ALA A N 1
ATOM 756 C CA . ALA A 1 96 ? -16.138 7.404 -31.913 1.00 88.12 96 ALA A CA 1
ATOM 757 C C . ALA A 1 96 ? -16.654 7.611 -33.347 1.00 88.12 96 ALA A C 1
ATOM 759 O O . ALA A 1 96 ? -17.687 8.251 -33.532 1.00 88.12 96 ALA A O 1
ATOM 760 N N . ALA A 1 97 ? -15.991 7.031 -34.353 1.00 89.06 97 ALA A N 1
ATOM 761 C CA . ALA A 1 97 ? -16.431 7.101 -35.746 1.00 89.06 97 ALA A CA 1
ATOM 762 C C . ALA A 1 97 ? -17.807 6.444 -35.950 1.00 89.06 97 ALA A C 1
ATOM 764 O O . ALA A 1 97 ? -18.657 7.003 -36.641 1.00 89.06 97 ALA A O 1
ATOM 765 N N . GLY A 1 98 ? -18.052 5.302 -35.298 1.00 89.69 98 GLY A N 1
ATOM 766 C CA . GLY A 1 98 ? -19.359 4.643 -35.300 1.00 89.69 98 GLY A CA 1
ATOM 767 C C . GLY A 1 98 ? -20.460 5.510 -34.684 1.00 89.69 98 GLY A C 1
ATOM 768 O O . GLY A 1 98 ? -21.526 5.654 -35.277 1.00 89.69 98 GLY A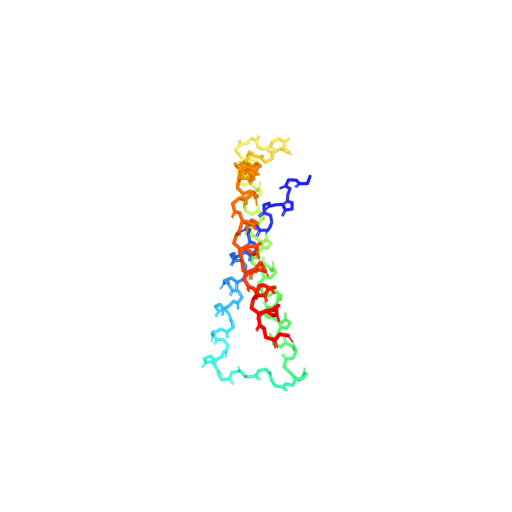 O 1
ATOM 769 N N . CYS A 1 99 ? -20.191 6.150 -33.541 1.00 87.50 99 CYS A N 1
ATOM 770 C CA . CYS A 1 99 ? -21.136 7.077 -32.910 1.00 87.50 99 CYS A CA 1
ATOM 771 C C . CYS A 1 99 ? -21.459 8.287 -33.799 1.00 87.50 99 CYS A C 1
ATOM 773 O O . CYS A 1 99 ? -22.618 8.683 -33.886 1.00 87.50 99 CYS A O 1
ATOM 775 N N . VAL A 1 100 ? -20.458 8.861 -34.476 1.00 90.12 100 VAL A N 1
ATOM 776 C CA . VAL A 1 100 ? -20.664 9.997 -35.392 1.00 90.12 100 VAL A CA 1
ATOM 777 C C . VAL A 1 100 ? -21.494 9.579 -36.607 1.00 90.12 100 VAL A C 1
ATOM 779 O O . VAL A 1 100 ? -22.434 10.282 -36.965 1.00 90.12 100 VAL A O 1
ATOM 782 N N . ALA A 1 101 ? -21.205 8.421 -37.205 1.00 87.81 101 ALA A N 1
ATOM 783 C CA . ALA A 1 101 ? -21.976 7.907 -38.337 1.00 87.81 101 ALA A CA 1
ATOM 784 C C . ALA A 1 101 ? -23.439 7.625 -37.954 1.00 87.81 101 ALA A C 1
ATOM 786 O O . ALA A 1 101 ? -24.351 8.012 -38.680 1.00 87.81 101 ALA A O 1
ATOM 787 N N . ALA A 1 102 ? -23.669 7.022 -36.783 1.00 85.75 102 ALA A N 1
ATOM 788 C CA . ALA A 1 102 ? -25.014 6.792 -36.262 1.00 85.75 102 ALA A CA 1
ATOM 789 C C . ALA A 1 102 ? -25.771 8.106 -36.004 1.00 85.75 102 ALA A C 1
ATOM 791 O O . ALA A 1 102 ? -26.962 8.190 -36.287 1.00 85.75 102 ALA A O 1
ATOM 792 N N . TRP A 1 103 ? -25.083 9.139 -35.508 1.00 86.56 103 TRP A N 1
ATOM 793 C CA . TRP A 1 103 ? -25.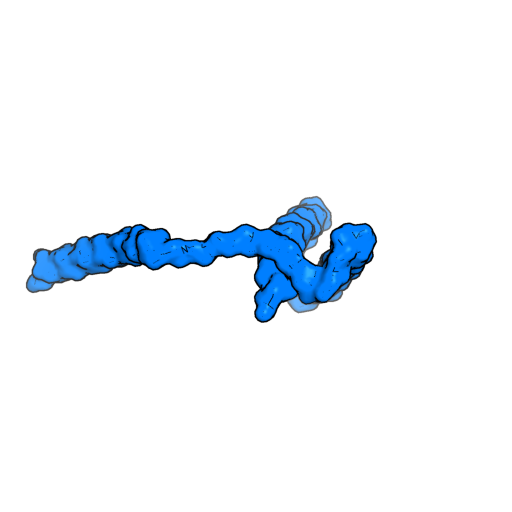676 10.457 -35.284 1.00 86.56 103 TRP A CA 1
ATOM 794 C C . TRP A 1 103 ? -26.062 11.153 -36.597 1.00 86.56 103 TRP A C 1
ATOM 796 O O . TRP A 1 103 ? -27.164 11.679 -36.689 1.00 86.56 103 TRP A O 1
ATOM 806 N N . MET A 1 104 ? -25.215 11.072 -37.630 1.00 84.44 104 MET A N 1
ATOM 807 C CA . MET A 1 104 ? -25.502 11.626 -38.964 1.00 84.44 104 MET A CA 1
ATOM 808 C C . MET A 1 104 ? -26.631 10.900 -39.706 1.00 84.44 104 MET A C 1
ATOM 810 O O . MET A 1 104 ? -27.278 11.491 -40.559 1.00 84.44 104 MET A O 1
ATOM 814 N N . MET A 1 105 ? -26.853 9.615 -39.421 1.00 82.94 105 MET A N 1
ATOM 815 C CA . MET A 1 105 ? -27.975 8.853 -39.986 1.00 82.94 105 MET A CA 1
ATOM 816 C C . MET A 1 105 ? -29.298 9.118 -39.252 1.00 82.94 105 MET A C 1
ATOM 818 O O . MET A 1 105 ? -30.359 8.802 -39.784 1.00 82.94 105 MET A O 1
ATOM 822 N N . ALA A 1 106 ? -29.235 9.649 -38.028 1.00 74.88 106 ALA A N 1
ATOM 823 C CA . ALA A 1 106 ? -30.391 9.967 -37.192 1.00 74.88 106 ALA A CA 1
ATOM 824 C C . ALA A 1 106 ? -30.819 11.449 -37.266 1.00 74.88 106 ALA A C 1
ATOM 826 O O . ALA A 1 106 ? -31.863 11.793 -36.711 1.00 74.88 106 ALA A O 1
ATOM 827 N N . SER A 1 107 ? -30.018 12.306 -37.913 1.00 65.12 107 SER A N 1
ATOM 828 C CA . SER A 1 107 ? -30.300 13.719 -38.218 1.00 65.12 107 SER A CA 1
ATOM 829 C C . SER A 1 107 ? -30.875 13.891 -39.618 1.00 65.12 107 SER A C 1
ATOM 831 O O . SER A 1 107 ? -31.844 14.664 -39.760 1.00 65.12 107 SER A O 1
#